Protein AF-X1GCZ3-F1 (afdb_monomer)

Solvent-accessible surface area (backbone atoms only — not comparable to full-atom values): 5759 Å² total; per-residue (Å²): 133,54,72,66,58,53,48,26,70,72,68,76,46,90,81,79,91,83,87,87,87,82,93,79,80,56,92,89,49,89,76,87,87,72,80,94,56,95,87,54,66,58,54,74,50,68,30,77,46,92,56,76,43,64,46,56,100,56,89,79,48,41,101,91,37,58,50,78,22,44,44,73,56,23,62,53,73,51,50,52,78,79,79,109

Foldseek 3Di:
DDPQVVVCVVPVDGDDDDDDDDDDDDLVADDDPDDDDPPDQKDKDWAQDQQKDFDDPDRPTHPVDGDIQHYRGRMDMDGPVVVD

Organism: NCBI:txid412755

Nearest PDB structures (foldseek):
  8iah-assembly1_3  TM=1.568E-01  e=6.623E+00  Sus scrofa

Radius of gyration: 15.08 Å; Cα contacts (8 Å, |Δi|>4): 86; chains: 1; bounding box: 43×23×36 Å

pLDDT: mean 84.74, std 9.85, range [45.56, 97.0]

Structure (mmCIF, N/CA/C/O backbone):
data_AF-X1GCZ3-F1
#
_entry.id   AF-X1GCZ3-F1
#
loop_
_atom_site.group_PDB
_atom_site.id
_atom_site.type_symbol
_atom_site.label_atom_id
_atom_site.label_alt_id
_atom_site.label_comp_id
_atom_site.label_asym_id
_atom_site.label_entity_id
_atom_site.label_seq_id
_atom_site.pdbx_PDB_ins_code
_atom_site.Cartn_x
_atom_site.Cartn_y
_atom_site.Cartn_z
_atom_site.occupancy
_atom_site.B_iso_or_equiv
_atom_site.auth_seq_id
_atom_site.auth_comp_id
_atom_site.auth_asym_id
_atom_site.auth_atom_id
_atom_site.pdbx_PDB_model_num
ATOM 1 N N . MET A 1 1 ? -28.808 0.972 9.145 1.00 58.22 1 MET A N 1
ATOM 2 C CA . MET A 1 1 ? -27.447 0.80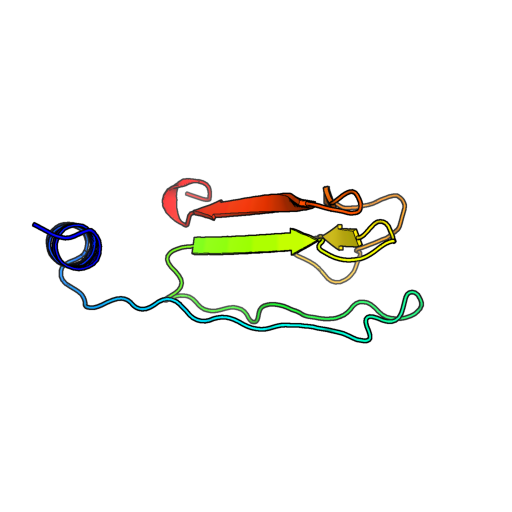0 9.674 1.00 58.22 1 MET A CA 1
ATOM 3 C C . MET A 1 1 ? -26.473 1.002 8.530 1.00 58.22 1 MET A C 1
ATOM 5 O O . MET A 1 1 ? -26.515 0.222 7.585 1.00 58.22 1 MET A O 1
ATOM 9 N N . ASN A 1 2 ? -25.702 2.084 8.541 1.00 79.81 2 ASN A N 1
ATOM 10 C CA . ASN A 1 2 ? -24.676 2.339 7.527 1.00 79.81 2 ASN A CA 1
ATOM 11 C C . ASN A 1 2 ? -23.346 1.659 7.921 1.00 79.81 2 ASN A C 1
ATOM 13 O O . ASN A 1 2 ? -23.181 1.203 9.051 1.00 79.81 2 ASN A O 1
ATOM 17 N N . VAL A 1 3 ? -22.394 1.562 6.988 1.00 73.06 3 VAL A N 1
ATOM 18 C CA . VAL A 1 3 ? -21.108 0.882 7.240 1.00 73.06 3 VAL A CA 1
ATOM 19 C C . VAL A 1 3 ? -20.332 1.540 8.388 1.00 73.06 3 VAL A C 1
ATOM 21 O O . VAL A 1 3 ? -19.720 0.833 9.182 1.00 73.06 3 VAL A O 1
ATOM 24 N N . ALA A 1 4 ? -20.407 2.867 8.532 1.00 71.88 4 ALA A N 1
ATOM 25 C CA . ALA A 1 4 ? -19.756 3.573 9.633 1.00 71.88 4 ALA A CA 1
ATOM 26 C C . ALA A 1 4 ? -20.347 3.174 10.998 1.00 71.88 4 ALA A C 1
ATOM 28 O O . ALA A 1 4 ? -19.590 2.863 11.909 1.00 71.88 4 ALA A O 1
ATOM 29 N N . GLU A 1 5 ? -21.673 3.072 11.119 1.00 78.19 5 GLU A N 1
ATOM 30 C CA . GLU A 1 5 ? -22.367 2.598 12.327 1.00 78.19 5 GLU A CA 1
ATOM 31 C C . GLU A 1 5 ? -22.027 1.135 12.654 1.00 78.19 5 GLU A C 1
ATOM 33 O O . GLU A 1 5 ? -21.952 0.752 13.818 1.00 78.19 5 GLU A O 1
ATOM 38 N N . LEU A 1 6 ? -21.803 0.301 11.636 1.00 78.69 6 LEU A N 1
ATOM 39 C CA . LEU A 1 6 ? -21.418 -1.105 11.799 1.00 78.69 6 LEU A CA 1
ATOM 40 C C . LEU A 1 6 ? -19.987 -1.235 12.349 1.00 78.69 6 LEU A C 1
ATOM 42 O O . LEU A 1 6 ? -19.730 -2.051 13.233 1.00 78.69 6 LEU A O 1
ATOM 46 N N . ILE A 1 7 ? -19.072 -0.393 11.861 1.00 73.75 7 ILE A N 1
ATOM 47 C CA . ILE A 1 7 ? -17.682 -0.312 12.326 1.00 73.75 7 ILE A CA 1
ATOM 48 C C . ILE A 1 7 ? -17.619 0.295 13.736 1.00 73.75 7 ILE A C 1
ATOM 50 O O . ILE A 1 7 ? -16.921 -0.241 14.596 1.00 73.75 7 ILE A O 1
ATOM 54 N N . GLU A 1 8 ? -18.380 1.361 14.001 1.00 81.25 8 GLU A N 1
ATOM 55 C CA . GLU A 1 8 ? -18.497 1.969 15.334 1.00 81.25 8 GLU A CA 1
ATOM 56 C C . GLU A 1 8 ? -19.035 0.969 16.363 1.00 81.25 8 GLU A C 1
ATOM 58 O O . GLU A 1 8 ? -18.466 0.846 17.445 1.00 81.25 8 GLU A O 1
ATOM 63 N N . ASN A 1 9 ? -20.067 0.194 16.018 1.00 80.81 9 ASN A N 1
ATOM 64 C CA . ASN A 1 9 ? -20.597 -0.847 16.902 1.00 80.81 9 ASN A CA 1
ATOM 65 C C . ASN A 1 9 ? -19.612 -2.001 17.128 1.00 80.81 9 ASN A C 1
ATOM 67 O O . ASN A 1 9 ? -19.583 -2.565 18.219 1.00 80.81 9 ASN A O 1
ATOM 71 N N . ARG A 1 10 ? -18.809 -2.367 16.120 1.00 79.62 10 ARG A N 1
ATOM 72 C CA . ARG A 1 10 ? -17.824 -3.450 16.248 1.00 79.62 10 ARG A CA 1
ATOM 73 C C . ARG A 1 10 ? -16.650 -3.060 17.146 1.00 79.62 10 ARG A C 1
ATOM 75 O O . ARG A 1 10 ? -16.220 -3.877 17.953 1.00 79.62 10 ARG A O 1
ATOM 82 N N . TYR A 1 11 ? -16.125 -1.846 16.993 1.00 74.44 11 TYR A N 1
ATOM 83 C CA . TYR A 1 11 ? -14.885 -1.427 17.660 1.00 74.44 11 TYR A CA 1
ATOM 84 C C . TYR A 1 11 ? -15.098 -0.481 18.845 1.00 74.44 11 TYR A C 1
ATOM 86 O O . TYR A 1 11 ? -14.145 -0.170 19.554 1.00 74.44 11 TYR A O 1
ATOM 94 N N . GLY A 1 12 ? -16.321 0.008 19.063 1.00 78.81 12 GLY A N 1
ATOM 95 C CA . GLY A 1 12 ? -16.645 0.960 20.129 1.00 78.81 12 GLY A CA 1
ATOM 96 C C . GLY A 1 12 ? -16.002 2.341 19.956 1.00 78.81 12 GLY A C 1
ATOM 97 O O . GLY A 1 12 ? -16.066 3.168 20.864 1.00 78.81 12 GLY A O 1
ATOM 98 N N . ILE A 1 13 ? -15.372 2.602 18.805 1.00 78.38 13 ILE A N 1
ATOM 99 C CA . ILE A 1 13 ? -14.660 3.843 18.492 1.00 78.38 13 ILE A CA 1
ATOM 100 C C . ILE A 1 13 ? -15.047 4.357 17.108 1.00 78.38 13 ILE A C 1
ATOM 102 O O . ILE A 1 13 ? -15.302 3.585 16.182 1.00 78.38 13 ILE A O 1
ATOM 106 N N . LYS A 1 14 ? -15.046 5.684 16.952 1.00 78.38 14 LYS A N 1
ATOM 107 C CA . LYS A 1 14 ? -15.277 6.327 15.655 1.00 78.38 14 LYS A CA 1
ATOM 108 C C . LYS A 1 14 ? -14.059 6.164 14.761 1.00 78.38 14 LYS A C 1
ATOM 110 O O . LYS A 1 14 ? -12.941 6.489 15.158 1.00 78.38 14 LYS A O 1
ATOM 115 N N . THR A 1 15 ? -14.286 5.706 13.538 1.00 81.25 15 THR A N 1
ATOM 116 C CA . THR A 1 15 ? -13.237 5.517 12.531 1.00 81.25 15 THR A CA 1
ATOM 117 C C . THR A 1 15 ? -13.487 6.438 11.343 1.00 81.25 15 THR A C 1
ATOM 119 O O . THR A 1 15 ? -14.595 6.933 11.139 1.00 81.25 15 THR A O 1
ATOM 122 N N . ARG A 1 16 ? -12.445 6.713 10.556 1.00 82.31 16 ARG A N 1
ATOM 123 C CA . ARG A 1 16 ? -12.570 7.478 9.312 1.00 82.31 16 ARG A CA 1
ATOM 124 C C . ARG A 1 16 ? -11.588 6.973 8.270 1.00 82.31 16 ARG A C 1
ATOM 126 O O . ARG A 1 16 ? -10.459 6.615 8.610 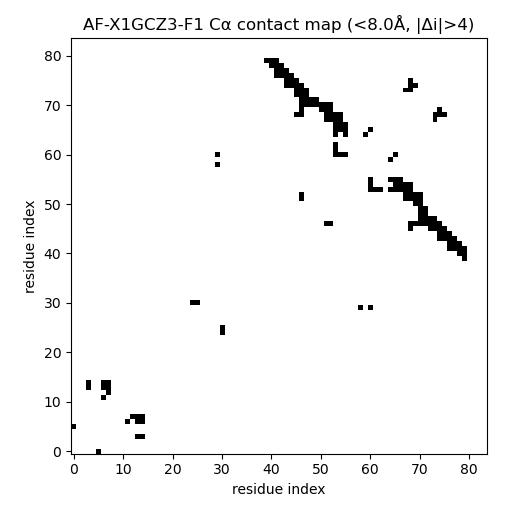1.00 82.31 16 ARG A O 1
ATOM 133 N N . THR A 1 17 ? -11.983 7.044 7.006 1.00 85.00 17 THR A N 1
ATOM 134 C CA . THR A 1 17 ? -11.070 6.837 5.881 1.00 85.00 17 THR A CA 1
ATOM 135 C C . THR A 1 17 ? -10.143 8.041 5.743 1.00 85.00 17 THR A C 1
ATOM 137 O O . THR A 1 17 ? -10.576 9.188 5.857 1.00 85.00 17 THR A O 1
ATOM 140 N N . GLN A 1 18 ? -8.861 7.786 5.496 1.00 85.56 18 GLN A N 1
ATOM 141 C CA . GL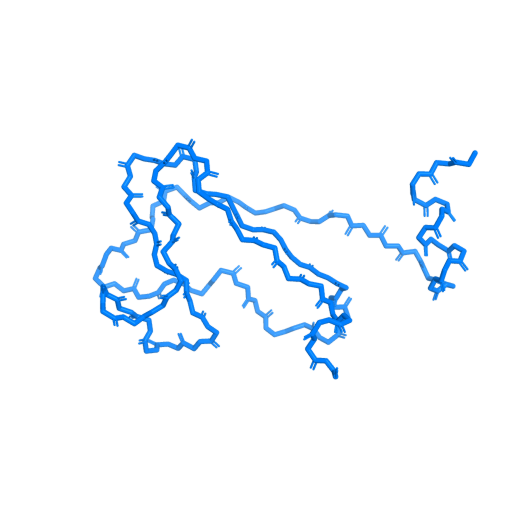N A 1 18 ? -7.899 8.807 5.091 1.00 85.56 18 GLN A CA 1
ATOM 142 C C . GLN A 1 18 ? -7.301 8.395 3.751 1.00 85.56 18 GLN A C 1
ATOM 144 O O . GLN A 1 18 ? -6.878 7.252 3.594 1.00 85.56 18 GLN A O 1
ATOM 149 N N . SER A 1 19 ? -7.286 9.319 2.795 1.00 85.75 19 SER A N 1
ATOM 150 C CA . SER A 1 19 ? -6.749 9.107 1.452 1.00 85.75 19 SER A CA 1
ATOM 151 C C . SER A 1 19 ? -5.507 9.965 1.235 1.00 85.75 19 SER A C 1
ATOM 153 O O . SER A 1 19 ? -5.499 11.142 1.593 1.00 85.75 19 SER A O 1
ATOM 155 N N . ALA A 1 20 ? -4.489 9.383 0.609 1.00 85.25 20 ALA A N 1
ATOM 156 C CA . ALA A 1 20 ? -3.315 10.083 0.104 1.00 85.25 20 ALA A CA 1
ATOM 157 C C . ALA A 1 20 ? -3.045 9.615 -1.332 1.00 85.25 2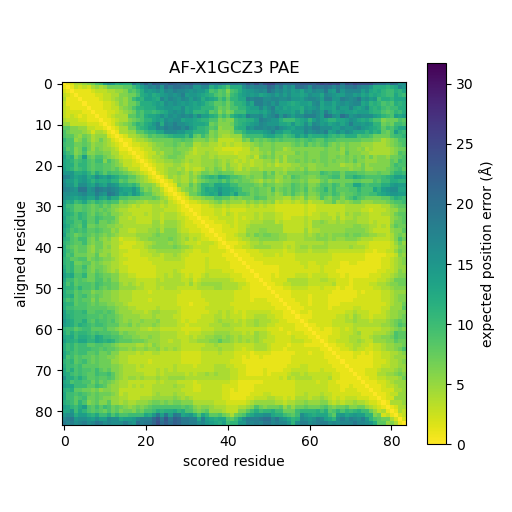0 ALA A C 1
ATOM 159 O O . ALA A 1 20 ? -3.217 8.433 -1.631 1.00 85.25 20 ALA A O 1
ATOM 160 N N . SER A 1 21 ? -2.635 10.536 -2.201 1.00 84.75 21 SER A N 1
ATOM 161 C CA . SER A 1 21 ? -2.199 10.257 -3.571 1.00 84.75 21 SER A CA 1
ATOM 162 C C . SER A 1 21 ? -0.739 10.669 -3.746 1.00 84.75 21 SER A C 1
ATOM 164 O O . SER A 1 21 ? -0.258 11.587 -3.080 1.00 84.75 21 SER A O 1
ATOM 166 N N . PHE A 1 22 ? -0.031 9.967 -4.628 1.00 83.38 22 PHE A N 1
ATOM 167 C CA . PHE A 1 22 ? 1.380 10.201 -4.913 1.00 83.38 22 PHE A CA 1
ATOM 168 C C . PHE A 1 22 ? 1.575 10.210 -6.428 1.00 83.38 22 PHE A C 1
ATOM 170 O O . PHE A 1 22 ? 1.444 9.167 -7.064 1.00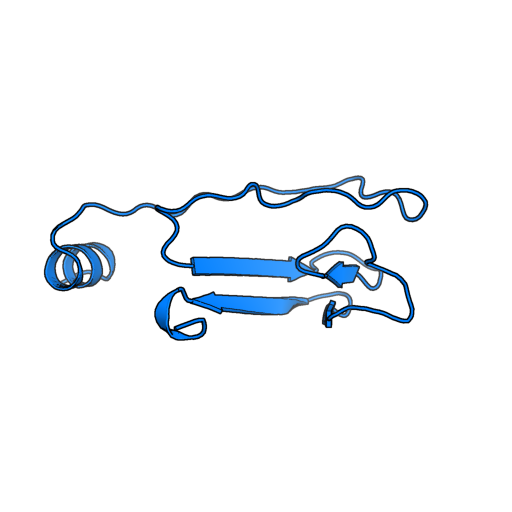 83.38 22 PHE A O 1
ATOM 177 N N . ASP A 1 23 ? 1.892 11.374 -6.992 1.00 74.69 23 ASP A N 1
ATOM 178 C CA . ASP A 1 23 ? 1.934 11.550 -8.452 1.00 74.69 23 ASP A CA 1
ATOM 179 C C . ASP A 1 23 ? 3.350 11.412 -9.040 1.00 74.69 23 ASP A C 1
ATOM 181 O O . ASP A 1 23 ? 3.504 11.150 -10.227 1.00 74.69 23 ASP A O 1
ATOM 185 N N . ASN A 1 24 ? 4.395 11.542 -8.211 1.00 73.50 24 ASN A N 1
ATOM 186 C CA . ASN A 1 24 ? 5.801 11.544 -8.639 1.00 73.50 24 ASN A CA 1
ATOM 187 C C . ASN A 1 24 ? 6.649 10.587 -7.790 1.00 73.50 24 ASN A C 1
ATOM 189 O O . ASN A 1 24 ? 7.540 11.009 -7.052 1.00 73.50 24 ASN A O 1
ATOM 193 N N . LEU A 1 25 ? 6.340 9.292 -7.854 1.00 76.62 25 LEU A N 1
ATOM 194 C CA . LEU A 1 25 ? 7.165 8.266 -7.217 1.00 76.62 25 LEU A CA 1
ATOM 195 C C . LEU A 1 25 ? 8.432 8.049 -8.052 1.00 76.62 25 LEU A C 1
ATOM 197 O O . LEU A 1 25 ? 8.354 7.623 -9.203 1.00 76.62 25 LEU A O 1
ATOM 201 N N . ASP A 1 26 ? 9.594 8.352 -7.477 1.00 71.31 26 ASP A N 1
ATOM 202 C CA . ASP A 1 26 ? 10.876 8.079 -8.122 1.00 71.31 26 ASP A CA 1
ATOM 203 C C . ASP A 1 26 ? 11.199 6.577 -8.060 1.00 71.31 26 ASP A C 1
ATOM 205 O O . ASP A 1 26 ? 11.017 5.912 -7.043 1.00 71.31 26 ASP A O 1
ATOM 209 N N . THR A 1 27 ? 11.709 6.043 -9.165 1.00 69.88 27 THR A N 1
ATOM 210 C CA . THR A 1 27 ? 12.231 4.674 -9.261 1.00 69.88 27 THR A CA 1
ATOM 211 C C . THR A 1 27 ? 13.583 4.492 -8.567 1.00 69.88 27 THR A C 1
ATOM 213 O O . THR A 1 27 ? 13.950 3.362 -8.246 1.00 69.88 27 THR A O 1
ATOM 216 N N . SER A 1 28 ? 14.328 5.578 -8.334 1.00 71.75 28 SER A N 1
ATOM 217 C CA . SER A 1 28 ? 15.670 5.537 -7.743 1.00 71.75 28 SER A CA 1
ATOM 218 C C . SER A 1 28 ? 15.669 5.565 -6.209 1.00 71.75 28 SER A C 1
ATOM 220 O O . SER A 1 28 ? 16.642 5.139 -5.582 1.00 71.75 28 SER A O 1
ATOM 222 N N . VAL A 1 29 ? 14.561 5.997 -5.592 1.00 78.88 29 VAL A N 1
ATOM 223 C CA . VAL A 1 29 ? 14.412 6.118 -4.136 1.00 78.88 29 VAL A CA 1
ATOM 224 C C . VAL A 1 29 ? 13.098 5.487 -3.686 1.00 78.88 29 VAL A C 1
ATOM 226 O O . VAL A 1 29 ? 12.026 5.799 -4.197 1.00 78.88 29 VAL A O 1
ATOM 229 N N . HIS A 1 30 ? 13.154 4.625 -2.670 1.00 84.81 30 HIS A N 1
ATOM 230 C CA . HIS A 1 30 ? 11.938 4.101 -2.055 1.00 84.81 30 HIS A CA 1
ATOM 231 C C . HIS A 1 30 ? 11.151 5.235 -1.383 1.00 84.81 30 HIS A C 1
ATOM 233 O O . HIS A 1 30 ? 11.681 5.995 -0.574 1.00 84.81 30 HIS A O 1
ATOM 239 N N . THR A 1 31 ? 9.856 5.328 -1.678 1.00 89.06 31 THR A N 1
ATOM 240 C CA . THR A 1 31 ? 8.981 6.328 -1.058 1.00 89.06 31 THR A CA 1
ATOM 241 C C . THR A 1 31 ? 8.191 5.698 0.079 1.00 89.06 31 THR A C 1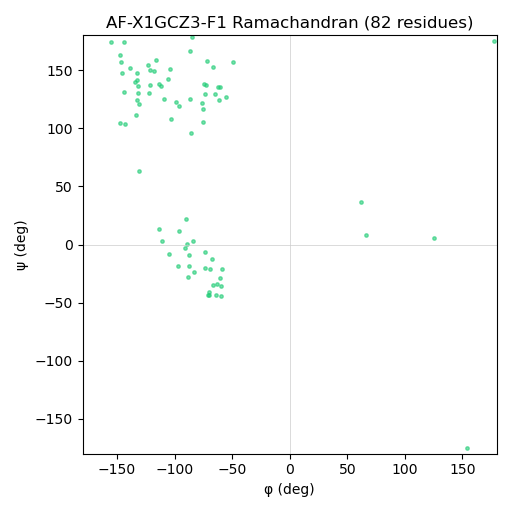
ATOM 243 O O . THR A 1 31 ? 7.446 4.737 -0.112 1.00 89.06 31 THR A O 1
ATOM 246 N N . LYS A 1 32 ? 8.323 6.255 1.286 1.00 89.25 32 LYS A N 1
ATOM 247 C CA . LYS A 1 32 ? 7.511 5.837 2.431 1.00 89.25 32 LYS A CA 1
ATOM 248 C C . LYS A 1 32 ? 6.095 6.396 2.292 1.00 89.25 32 LYS A C 1
ATOM 250 O O . LYS A 1 32 ? 5.869 7.574 2.541 1.00 89.25 32 LYS A O 1
ATOM 255 N N . VAL A 1 33 ? 5.145 5.530 1.945 1.00 88.62 33 VAL A N 1
ATOM 256 C CA . VAL A 1 33 ? 3.735 5.907 1.732 1.00 88.62 33 VAL A CA 1
ATOM 257 C C . VAL A 1 33 ? 2.882 5.847 3.000 1.00 88.62 33 VAL A C 1
ATOM 259 O O . VAL A 1 33 ? 1.915 6.591 3.135 1.00 88.62 33 VAL A O 1
ATOM 262 N N . LEU A 1 34 ? 3.246 4.991 3.959 1.00 87.94 34 LEU A N 1
ATOM 263 C CA . LEU A 1 34 ? 2.506 4.816 5.205 1.00 87.94 34 LEU A CA 1
ATOM 264 C C . LEU A 1 34 ? 3.458 4.878 6.410 1.00 87.94 34 LEU A C 1
ATOM 266 O O . LEU A 1 34 ? 4.383 4.068 6.508 1.00 87.94 34 LEU A O 1
ATOM 270 N N . PRO A 1 35 ? 3.261 5.808 7.365 1.00 87.00 35 PRO A N 1
ATOM 271 C CA . PRO A 1 35 ? 3.960 5.751 8.641 1.00 87.00 35 PRO A CA 1
ATOM 272 C C . PRO A 1 35 ? 3.412 4.615 9.507 1.00 87.00 35 PRO A C 1
ATOM 274 O O . PRO A 1 35 ? 2.266 4.181 9.326 1.00 87.00 35 PRO A O 1
ATOM 277 N N . ASN A 1 36 ? 4.235 4.178 10.465 1.00 83.94 36 ASN A N 1
ATOM 278 C CA . ASN A 1 36 ? 3.794 3.288 11.531 1.00 83.94 36 ASN A CA 1
ATOM 279 C C . ASN A 1 36 ? 2.700 4.001 12.339 1.00 83.94 36 ASN A C 1
ATOM 281 O O . ASN A 1 36 ? 2.905 5.129 12.789 1.00 83.94 36 ASN A O 1
ATOM 285 N N . ASN A 1 37 ? 1.537 3.368 12.467 1.00 86.25 37 ASN A N 1
ATOM 286 C CA . ASN A 1 37 ? 0.388 3.914 13.174 1.00 86.25 37 ASN A CA 1
ATOM 287 C C . ASN A 1 37 ? -0.341 2.773 13.904 1.00 86.25 37 ASN A C 1
ATOM 289 O O . ASN A 1 37 ? -1.078 2.037 13.246 1.00 86.25 37 ASN A O 1
ATOM 293 N N . PRO A 1 38 ? -0.190 2.650 15.235 1.00 82.38 38 PRO A N 1
ATOM 294 C CA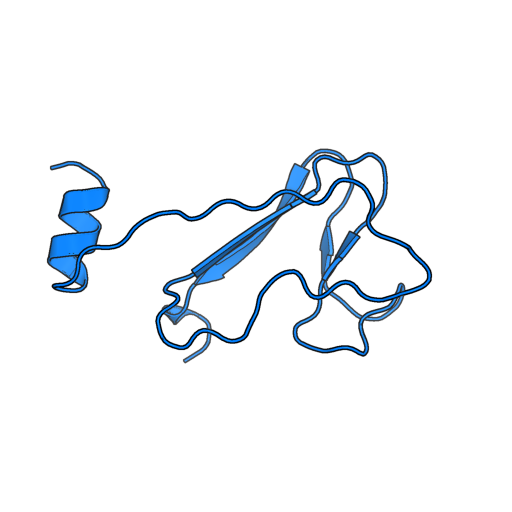 . PRO A 1 38 ? -0.821 1.581 16.013 1.00 82.38 38 PRO A CA 1
ATOM 295 C C . PRO A 1 38 ? -2.354 1.689 16.072 1.00 82.38 38 PRO A C 1
ATOM 297 O O . PRO A 1 38 ? -3.014 0.735 16.458 1.00 82.38 38 PRO A O 1
ATOM 300 N N . ASN A 1 39 ? -2.937 2.821 15.661 1.00 84.62 39 ASN A N 1
ATOM 301 C CA . ASN A 1 39 ? -4.387 3.034 15.630 1.00 84.62 39 ASN A CA 1
ATOM 302 C C . ASN A 1 39 ? -5.001 2.767 14.241 1.00 84.62 39 ASN A C 1
ATOM 304 O O . ASN A 1 39 ? -6.133 3.178 13.974 1.00 84.62 39 ASN A O 1
ATOM 308 N N . ARG A 1 40 ? -4.252 2.169 13.304 1.00 87.31 40 ARG A N 1
ATOM 309 C CA . ARG A 1 40 ? -4.749 1.864 11.956 1.00 87.31 40 ARG A CA 1
ATOM 310 C C . ARG A 1 40 ? -5.452 0.506 11.947 1.00 87.31 40 ARG A C 1
ATOM 312 O O . ARG A 1 40 ? -4.840 -0.501 12.264 1.00 87.31 40 ARG A O 1
ATOM 319 N N . LEU A 1 41 ? -6.702 0.487 11.485 1.00 86.88 41 LEU A N 1
ATOM 320 C CA . LEU A 1 41 ? -7.470 -0.753 11.299 1.00 86.88 41 LEU A CA 1
ATOM 321 C C . LEU A 1 41 ? -7.173 -1.454 9.963 1.00 86.88 41 LEU A C 1
ATOM 323 O O . LEU A 1 41 ? -7.367 -2.651 9.811 1.00 86.88 41 LEU A O 1
ATOM 327 N N . GLY A 1 42 ? -6.704 -0.719 8.965 1.00 89.38 42 GLY A N 1
ATOM 328 C CA . GLY A 1 42 ? -6.310 -1.302 7.693 1.00 89.38 42 GLY A CA 1
ATOM 329 C C . GLY A 1 42 ? -5.861 -0.244 6.706 1.00 89.38 42 GLY A C 1
ATOM 330 O O . GLY A 1 42 ? -5.923 0.960 6.982 1.00 89.38 42 GLY A O 1
ATOM 331 N N . TRP A 1 43 ? -5.382 -0.696 5.558 1.00 91.06 43 TRP A N 1
ATOM 332 C CA . TRP A 1 43 ? -5.037 0.165 4.438 1.00 91.06 43 TRP A CA 1
ATOM 333 C C . TRP A 1 43 ? -5.305 -0.532 3.109 1.00 91.06 43 TRP A C 1
ATOM 335 O O . TRP A 1 43 ? -5.350 -1.758 3.017 1.00 91.06 43 TRP A O 1
ATOM 345 N N . ALA A 1 44 ? -5.478 0.290 2.081 1.00 93.12 44 ALA A N 1
ATOM 346 C CA . ALA A 1 44 ? -5.596 -0.132 0.700 1.00 93.12 44 ALA A CA 1
ATOM 347 C C . ALA A 1 44 ? -4.663 0.730 -0.152 1.00 93.12 44 ALA A C 1
ATOM 349 O O . ALA A 1 44 ? -4.599 1.947 0.034 1.00 93.12 44 ALA A O 1
ATOM 350 N N . ALA A 1 45 ? -3.946 0.102 -1.075 1.00 93.62 45 ALA A N 1
ATOM 351 C CA . ALA A 1 45 ? -3.163 0.769 -2.103 1.00 93.62 45 ALA A CA 1
ATOM 352 C C . ALA A 1 45 ? -3.658 0.317 -3.476 1.00 93.62 45 ALA A C 1
ATOM 354 O O . ALA A 1 45 ? -3.913 -0.869 -3.686 1.00 93.62 45 ALA A O 1
ATOM 355 N N . VAL A 1 46 ? -3.778 1.265 -4.404 1.00 95.12 46 VAL A N 1
ATOM 356 C CA . VAL A 1 46 ? -4.223 1.015 -5.777 1.00 95.12 46 VAL A CA 1
ATOM 357 C C . VAL A 1 46 ? -3.267 1.716 -6.730 1.00 95.12 46 VAL A C 1
ATOM 359 O O . VAL A 1 46 ? -3.051 2.923 -6.625 1.00 95.12 46 VAL A O 1
ATOM 362 N N . ASN A 1 47 ? -2.697 0.963 -7.664 1.00 94.62 47 ASN A N 1
ATOM 363 C CA . ASN A 1 47 ? -1.869 1.497 -8.729 1.00 94.62 47 ASN A CA 1
ATOM 364 C C . ASN A 1 47 ? -2.751 1.945 -9.900 1.00 94.62 47 ASN A C 1
ATOM 366 O O . ASN A 1 47 ? -3.131 1.144 -10.750 1.00 94.62 47 ASN A O 1
ATOM 370 N N . LEU A 1 48 ? -3.068 3.237 -9.938 1.00 93.19 48 LEU A N 1
ATOM 371 C CA . LEU A 1 48 ? -3.794 3.865 -11.048 1.00 93.19 48 LEU A CA 1
ATOM 372 C C . LEU A 1 48 ? -2.862 4.387 -12.155 1.00 93.19 48 LEU A C 1
ATOM 374 O O . LEU A 1 48 ? -3.333 4.974 -13.125 1.00 93.19 48 LEU A O 1
ATOM 378 N N . GLY A 1 49 ? -1.548 4.208 -12.001 1.00 90.31 49 GLY A N 1
ATOM 379 C CA . GLY A 1 49 ? -0.545 4.662 -12.954 1.00 90.31 49 GLY A CA 1
ATOM 380 C C . GLY A 1 49 ? -0.298 3.674 -14.094 1.00 90.31 49 GLY A C 1
ATOM 381 O O . GLY A 1 49 ? -0.852 2.575 -14.146 1.00 90.31 49 GLY A O 1
ATOM 382 N N . ALA A 1 50 ? 0.595 4.078 -15.001 1.00 91.75 50 ALA A N 1
ATOM 383 C CA . ALA A 1 50 ? 0.962 3.316 -16.196 1.00 91.75 50 ALA A CA 1
ATOM 384 C C . ALA A 1 50 ? 2.154 2.356 -15.995 1.00 91.75 50 ALA A C 1
ATOM 386 O O . ALA A 1 50 ? 2.519 1.633 -16.920 1.00 91.75 50 ALA A O 1
ATOM 387 N N . VAL A 1 51 ? 2.778 2.344 -14.813 1.00 90.88 51 VAL A N 1
ATOM 388 C CA . VAL A 1 51 ? 4.000 1.570 -14.522 1.00 90.88 51 VAL A CA 1
ATOM 389 C C . VAL A 1 51 ? 3.799 0.626 -13.341 1.00 90.88 51 VAL A C 1
ATOM 391 O O . VAL A 1 51 ? 2.940 0.861 -12.498 1.00 90.88 51 VAL A O 1
ATOM 394 N N . ASN A 1 52 ? 4.576 -0.457 -13.283 1.00 92.69 52 ASN A N 1
ATOM 395 C CA . ASN A 1 52 ? 4.564 -1.384 -12.149 1.00 92.69 52 ASN A CA 1
ATOM 396 C C . ASN A 1 52 ? 5.004 -0.673 -10.861 1.00 92.69 52 ASN A C 1
ATOM 398 O O . ASN A 1 52 ? 6.016 0.027 -10.858 1.00 92.69 52 ASN A O 1
ATOM 402 N N . ILE A 1 53 ? 4.288 -0.919 -9.763 1.00 92.31 53 ILE A N 1
ATOM 403 C CA . ILE A 1 53 ? 4.672 -0.481 -8.416 1.00 92.31 53 ILE A CA 1
ATOM 404 C C . ILE A 1 53 ? 5.027 -1.717 -7.593 1.00 92.31 53 ILE A C 1
ATOM 406 O O . ILE A 1 53 ? 4.308 -2.712 -7.622 1.00 92.31 53 ILE A O 1
ATOM 410 N N . PHE A 1 54 ? 6.120 -1.646 -6.837 1.00 93.38 54 PHE A N 1
ATOM 411 C CA . PHE A 1 54 ? 6.499 -2.677 -5.874 1.00 93.38 54 PHE A CA 1
ATOM 412 C C . PHE A 1 54 ? 6.296 -2.131 -4.465 1.00 93.38 54 PHE A C 1
ATOM 414 O O . PHE A 1 54 ? 6.822 -1.071 -4.125 1.00 93.38 54 PHE A O 1
ATOM 421 N N . LEU A 1 55 ? 5.527 -2.847 -3.650 1.00 92.88 55 LEU A N 1
ATOM 422 C CA . LEU A 1 55 ? 5.289 -2.511 -2.250 1.00 92.88 55 LEU A CA 1
ATOM 423 C C . LEU A 1 55 ? 6.059 -3.452 -1.328 1.00 92.88 55 LEU A C 1
ATOM 425 O O . LEU A 1 55 ? 6.146 -4.652 -1.576 1.00 92.88 55 LEU A O 1
ATOM 429 N N . ALA A 1 56 ? 6.581 -2.924 -0.227 1.00 92.56 56 ALA A N 1
ATOM 430 C CA . ALA A 1 56 ? 7.087 -3.736 0.870 1.00 92.56 56 ALA A CA 1
ATOM 431 C C . ALA A 1 56 ? 6.860 -3.027 2.206 1.00 92.56 56 ALA A C 1
ATOM 433 O O . ALA A 1 56 ? 6.667 -1.813 2.263 1.00 92.56 56 ALA A O 1
ATOM 434 N N . PHE A 1 57 ? 6.946 -3.796 3.288 1.00 89.31 57 PHE A N 1
ATOM 435 C CA . PHE A 1 57 ? 6.844 -3.296 4.660 1.00 89.31 57 PHE A CA 1
ATOM 436 C C . PHE A 1 57 ? 8.173 -2.747 5.209 1.00 89.31 57 PHE A C 1
ATOM 438 O O . PHE A 1 57 ? 8.250 -2.348 6.368 1.00 89.31 57 PHE A O 1
ATOM 445 N N . ASP A 1 58 ? 9.229 -2.715 4.389 1.00 89.75 58 ASP A N 1
ATOM 446 C CA . ASP A 1 58 ? 10.534 -2.167 4.753 1.00 89.75 58 ASP A CA 1
ATOM 447 C C . ASP A 1 58 ? 11.219 -1.444 3.580 1.00 89.75 58 ASP A C 1
ATOM 449 O O . ASP A 1 58 ? 10.753 -1.457 2.441 1.00 89.75 58 ASP A O 1
ATOM 453 N N . VAL A 1 59 ? 12.356 -0.809 3.873 1.00 89.31 59 VAL A N 1
ATOM 454 C CA . VAL A 1 59 ? 13.135 0.009 2.925 1.00 89.31 59 VAL A CA 1
ATOM 455 C C . VAL A 1 59 ? 13.908 -0.796 1.878 1.00 89.31 59 VAL A C 1
ATOM 457 O O . VAL A 1 59 ? 14.501 -0.214 0.976 1.00 89.31 59 VAL A O 1
ATOM 460 N N . ARG A 1 60 ? 13.927 -2.131 1.969 1.00 89.88 60 ARG A N 1
ATOM 461 C CA . ARG A 1 60 ? 14.638 -2.995 1.013 1.00 89.88 60 ARG A CA 1
ATOM 462 C C . ARG A 1 60 ? 13.729 -3.391 -0.162 1.00 89.88 60 ARG A C 1
ATOM 464 O O . ARG A 1 60 ? 13.932 -4.451 -0.756 1.00 89.88 60 ARG A O 1
ATOM 471 N N . VAL A 1 61 ? 12.669 -2.624 -0.428 1.00 92.38 61 VAL A N 1
ATOM 472 C CA . VAL A 1 61 ? 11.796 -2.811 -1.594 1.00 92.38 61 VAL A CA 1
ATOM 473 C C . VAL A 1 61 ? 12.608 -2.649 -2.879 1.00 92.38 61 VAL A C 1
ATOM 475 O O . VAL A 1 61 ? 13.446 -1.755 -2.981 1.00 92.38 61 VAL A O 1
ATOM 478 N N . SER A 1 62 ? 12.401 -3.537 -3.847 1.00 89.06 62 SER A N 1
ATOM 479 C CA . SER A 1 62 ? 13.096 -3.506 -5.134 1.00 89.06 62 SER A CA 1
ATOM 480 C C . SER A 1 62 ? 12.279 -4.208 -6.220 1.00 89.06 62 SER A C 1
ATOM 482 O O . SER A 1 62 ? 11.273 -4.858 -5.937 1.00 89.06 62 SER A O 1
ATOM 484 N N . LEU A 1 63 ? 12.756 -4.147 -7.467 1.00 87.38 63 LEU A N 1
ATOM 485 C CA . LEU A 1 63 ? 12.159 -4.865 -8.604 1.00 87.38 63 LEU A CA 1
ATOM 486 C C . LEU A 1 63 ? 12.116 -6.392 -8.415 1.00 87.38 63 LEU A C 1
ATOM 488 O O . LEU A 1 63 ? 11.337 -7.073 -9.074 1.00 87.38 63 LEU A O 1
ATOM 492 N N . THR A 1 64 ? 12.959 -6.939 -7.536 1.00 89.31 64 THR A N 1
ATOM 493 C CA . THR A 1 64 ? 13.027 -8.376 -7.226 1.00 89.31 64 THR A CA 1
ATOM 494 C C . THR A 1 64 ? 12.528 -8.701 -5.819 1.00 89.31 64 THR A C 1
ATOM 496 O O . THR A 1 64 ? 12.585 -9.858 -5.401 1.00 89.31 64 THR A O 1
ATOM 499 N N . ARG A 1 65 ? 12.047 -7.701 -5.067 1.00 90.19 65 ARG A N 1
ATOM 500 C CA . ARG A 1 65 ? 11.603 -7.866 -3.683 1.00 90.19 65 ARG A CA 1
ATOM 501 C C . ARG A 1 65 ? 10.454 -6.926 -3.347 1.00 90.19 65 ARG A C 1
ATOM 503 O O . ARG A 1 65 ? 10.651 -5.746 -3.059 1.00 90.19 65 ARG A O 1
ATOM 510 N N . GLY A 1 66 ? 9.262 -7.497 -3.285 1.00 92.19 66 GLY A N 1
ATOM 511 C CA . GLY A 1 66 ? 8.051 -6.803 -2.884 1.00 92.19 66 GLY A CA 1
ATOM 512 C C . GLY A 1 66 ? 6.818 -7.454 -3.488 1.00 92.19 66 GLY A C 1
ATOM 513 O O . GLY A 1 66 ? 6.894 -8.485 -4.153 1.00 92.19 66 GLY A O 1
ATOM 514 N N . ILE A 1 67 ? 5.685 -6.817 -3.248 1.00 94.69 67 ILE A N 1
ATOM 515 C CA . ILE A 1 67 ? 4.389 -7.174 -3.800 1.00 94.69 67 ILE A CA 1
ATOM 516 C C . ILE A 1 67 ? 4.175 -6.300 -5.030 1.00 94.69 67 ILE A C 1
ATOM 518 O O . ILE A 1 67 ? 4.196 -5.071 -4.937 1.00 94.69 67 ILE A O 1
ATOM 522 N N . LEU A 1 68 ? 4.019 -6.941 -6.186 1.00 95.00 68 LEU A N 1
ATOM 523 C CA . LEU A 1 68 ? 3.789 -6.264 -7.455 1.00 95.00 68 LEU A CA 1
ATOM 524 C C . LEU A 1 68 ? 2.338 -5.784 -7.542 1.00 95.00 68 LEU A C 1
ATOM 526 O O . LEU A 1 68 ? 1.410 -6.589 -7.528 1.00 95.00 68 LEU A O 1
ATOM 530 N N . LEU A 1 69 ? 2.161 -4.479 -7.720 1.00 95.50 69 LEU A N 1
ATOM 531 C CA . LEU A 1 69 ? 0.917 -3.869 -8.163 1.00 95.50 69 LEU A CA 1
ATOM 532 C C . LEU A 1 69 ? 1.053 -3.488 -9.637 1.00 95.50 69 LEU A C 1
ATOM 534 O O . LEU A 1 69 ? 1.763 -2.540 -9.987 1.00 95.50 69 LEU A O 1
ATOM 538 N N . THR A 1 70 ? 0.373 -4.225 -10.509 1.00 96.56 70 THR A N 1
ATOM 539 C CA . THR A 1 70 ? 0.368 -3.951 -11.950 1.00 96.56 70 THR A CA 1
ATOM 540 C C . THR A 1 70 ? -0.329 -2.621 -12.274 1.00 96.56 70 THR A C 1
ATOM 542 O O . THR A 1 70 ? -1.224 -2.213 -11.528 1.00 96.56 70 THR A O 1
ATOM 545 N N . PRO A 1 71 ? 0.038 -1.953 -13.384 1.00 95.75 71 PRO A N 1
ATOM 546 C CA . PRO A 1 71 ? -0.646 -0.767 -13.887 1.00 95.75 71 PRO A CA 1
ATOM 547 C C . PRO A 1 71 ? -2.161 -0.942 -13.986 1.00 95.75 71 PRO A C 1
ATOM 549 O O . PRO A 1 71 ? -2.651 -2.057 -14.182 1.00 95.75 71 PRO A O 1
ATOM 552 N N . ASN A 1 72 ? -2.882 0.179 -13.964 1.00 94.75 72 ASN A N 1
ATOM 553 C CA . ASN A 1 72 ? -4.319 0.253 -14.254 1.00 94.75 72 ASN A CA 1
A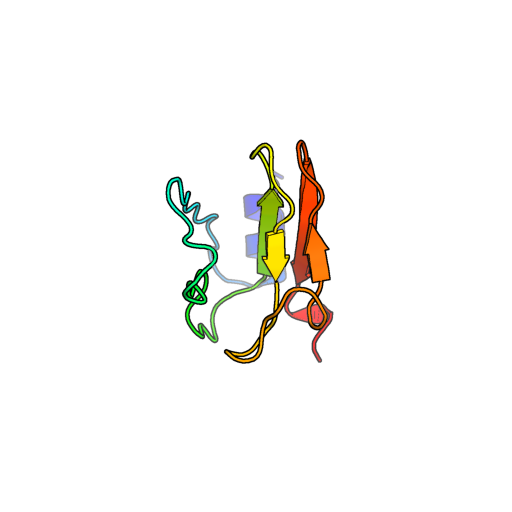TOM 554 C C . ASN A 1 72 ? -5.227 -0.553 -13.305 1.00 94.75 72 ASN A C 1
ATOM 556 O O . ASN A 1 72 ? -6.246 -1.096 -13.730 1.00 94.75 72 ASN A O 1
ATOM 560 N N . GLY A 1 73 ? -4.887 -0.613 -12.018 1.00 93.81 73 GLY A N 1
ATOM 561 C CA . GLY A 1 73 ? -5.777 -1.138 -10.980 1.00 93.81 73 GLY A CA 1
ATOM 562 C C . GLY A 1 73 ? -5.203 -2.265 -10.132 1.00 93.81 73 GLY A C 1
ATOM 563 O O . GLY A 1 73 ? -5.926 -2.790 -9.290 1.00 93.81 73 GLY A O 1
ATOM 564 N N . GLY A 1 74 ? -3.925 -2.629 -10.295 1.00 97.00 74 GLY A N 1
ATOM 565 C CA . GLY A 1 74 ? -3.267 -3.537 -9.357 1.00 97.00 74 GLY A CA 1
ATOM 566 C C . GLY A 1 74 ? -3.376 -2.988 -7.935 1.00 97.00 74 GLY A C 1
ATOM 567 O O . GLY A 1 74 ? -3.046 -1.827 -7.686 1.00 97.00 74 GLY A O 1
ATOM 568 N N . SER A 1 75 ? -3.871 -3.799 -7.006 1.00 96.44 75 SER A N 1
ATOM 569 C CA . SER A 1 75 ? -4.217 -3.333 -5.665 1.00 96.44 75 SER A CA 1
ATOM 570 C C . SER A 1 75 ? -3.813 -4.317 -4.584 1.00 96.44 75 SER A C 1
ATOM 572 O O . SER A 1 75 ? -3.812 -5.526 -4.802 1.00 96.44 75 SER A O 1
ATOM 574 N N . MET A 1 76 ? -3.548 -3.789 -3.396 1.00 93.94 76 MET A N 1
ATOM 575 C CA . MET A 1 76 ? -3.346 -4.569 -2.185 1.00 93.94 76 MET A CA 1
ATOM 576 C C . MET A 1 76 ? -4.134 -3.942 -1.046 1.00 93.94 76 MET A C 1
ATOM 578 O O . MET A 1 76 ? -4.166 -2.720 -0.897 1.00 93.94 76 MET A O 1
ATOM 582 N N . THR A 1 77 ? -4.735 -4.794 -0.231 1.00 92.94 77 THR A N 1
ATOM 583 C CA . THR A 1 77 ? -5.366 -4.424 1.030 1.00 92.94 77 THR A CA 1
ATOM 584 C C . THR A 1 77 ? -4.710 -5.201 2.155 1.00 92.94 77 THR A C 1
ATOM 586 O O . THR A 1 77 ? -4.230 -6.310 1.941 1.00 92.94 77 THR A O 1
ATOM 589 N N . SER A 1 78 ? -4.687 -4.616 3.342 1.00 89.75 78 SER A N 1
ATOM 590 C CA . SER A 1 78 ? -4.295 -5.312 4.562 1.00 89.75 78 SER A CA 1
ATOM 591 C C . SER A 1 78 ? -5.149 -4.797 5.705 1.00 89.75 78 SER A C 1
ATOM 593 O O . SER A 1 78 ? -5.339 -3.583 5.867 1.00 89.75 78 SER A O 1
ATOM 595 N N . LEU A 1 79 ? -5.697 -5.740 6.459 1.00 87.81 79 LEU A N 1
ATOM 596 C CA . LEU A 1 79 ? -6.474 -5.490 7.662 1.00 87.81 79 LEU A CA 1
ATOM 597 C C . LEU A 1 79 ? -5.623 -5.807 8.887 1.00 87.81 79 LEU A C 1
ATOM 599 O O . LEU A 1 79 ? -4.761 -6.679 8.841 1.00 87.81 79 LEU A O 1
ATOM 603 N N . TYR A 1 80 ? -5.882 -5.121 10.001 1.00 78.19 80 TYR A N 1
ATOM 604 C CA . TYR A 1 80 ? -5.164 -5.393 11.247 1.00 78.19 80 TY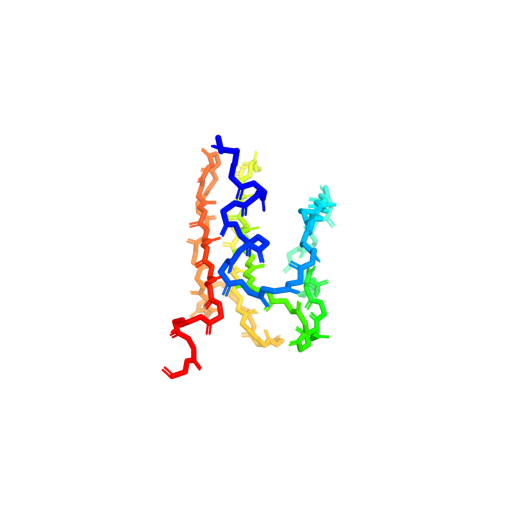R A CA 1
ATOM 605 C C . TYR A 1 80 ? -5.374 -6.844 11.722 1.00 78.19 80 TYR A C 1
ATOM 607 O O . TYR A 1 80 ? -4.495 -7.402 12.361 1.00 78.19 80 TYR A O 1
ATOM 615 N N . GLU A 1 81 ? -6.521 -7.454 11.401 1.00 76.56 81 GLU A N 1
ATOM 616 C CA . GLU A 1 81 ? -6.891 -8.823 11.796 1.00 76.56 81 GLU A CA 1
ATOM 617 C C . GLU A 1 81 ? -6.044 -9.904 11.103 1.00 76.56 81 GLU A C 1
ATOM 619 O O . GLU A 1 81 ? -5.978 -11.023 11.594 1.00 76.56 81 GLU A O 1
ATOM 624 N N . GLU A 1 82 ? -5.408 -9.589 9.971 1.00 64.19 82 GLU A N 1
ATOM 625 C CA . GLU A 1 82 ? -4.625 -10.545 9.171 1.00 64.19 82 GLU A CA 1
ATOM 626 C C . GLU A 1 82 ? -3.160 -10.660 9.634 1.00 64.19 82 GLU A C 1
ATOM 628 O O . GLU A 1 82 ? -2.432 -11.521 9.146 1.00 64.19 82 GLU A O 1
ATOM 633 N N . ASP A 1 83 ? -2.730 -9.785 10.549 1.00 51.25 83 ASP A N 1
ATOM 634 C CA . ASP A 1 83 ? -1.341 -9.638 11.020 1.00 51.25 83 ASP A CA 1
ATOM 635 C C . ASP A 1 83 ? -1.180 -10.027 12.512 1.00 51.25 83 ASP A C 1
ATOM 637 O O . ASP A 1 83 ? -0.160 -9.717 13.131 1.00 51.25 83 ASP A O 1
ATOM 641 N N . PHE A 1 84 ? -2.193 -10.688 13.099 1.00 45.56 84 PHE A N 1
ATOM 642 C CA . PHE A 1 84 ? -2.181 -11.251 14.461 1.00 45.56 84 PHE A CA 1
ATOM 643 C C . PHE A 1 84 ? -2.267 -12.779 14.467 1.00 45.56 84 PHE A C 1
ATOM 645 O O . PHE A 1 84 ? -3.091 -13.340 13.710 1.00 45.56 84 PHE A O 1
#

Secondary structure (DSSP, 8-state):
--HHHHHHHHHSS---------S---SSS----S---TT--EEEEEE-SSS-EEE-SSTT-BTTBSEEE-TTTEEEEEEGGGG-

Sequence (84 aa):
MNVAELIENRYGIKTRTQSASFDNLDTSVHTKVLPNNPNRLGWAAVNLGAVNIFLAFDVRVSLTRGILLTPNGGSMTSLYEEDF

Mean predicted aligned error: 6.28 Å